Protein AF-A0A419JKF0-F1 (afdb_monomer)

Solvent-accessible surface area (backbone atoms only — not comparable to full-atom values): 10827 Å² total; per-residue (Å²): 118,70,55,78,46,100,68,82,36,44,40,43,56,44,72,52,82,94,57,93,83,58,75,47,74,49,72,50,61,90,63,57,68,96,66,90,78,84,84,83,80,86,80,86,70,81,92,65,94,74,83,91,53,92,92,61,83,76,79,70,79,74,74,52,64,62,62,52,48,49,58,64,72,70,50,70,62,86,81,29,67,52,88,93,36,73,45,28,54,50,50,50,51,50,11,58,76,71,61,14,54,50,80,33,65,70,38,62,50,99,83,71,46,81,45,32,30,33,42,39,28,18,82,43,61,66,45,53,71,6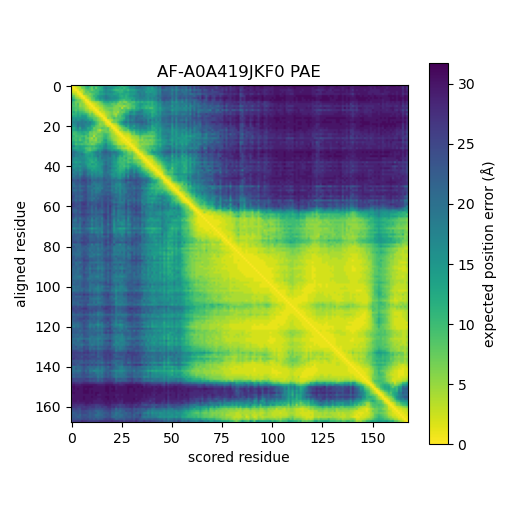9,51,54,84,76,62,78,89,62,61,61,76,44,42,34,42,38,32,57,55,64,92,76,63,94,64,89,85,62,87,80,53,65,43,74,46,72,65,132

Sequence (168 aa):
MDTAINGTGKVTLQKQGGETGFWGASVDTSALDEVEYVILFKVLVGYTTAITVDGLSIYSRIVDYGAIADAVWDEVLSGHSVVGTTGEAMMVIRGLVQQNFLLDSTAYNTKGLLVAGRIRIFGNKDDVLAATDGGVGEGEIATFNIQVANEASPDEDKVKMYKVTRES

Structure (mmCIF, N/CA/C/O backbone):
data_AF-A0A419JKF0-F1
#
_entry.id   AF-A0A419JKF0-F1
#
loop_
_atom_site.group_PDB
_atom_site.id
_atom_site.type_symbol
_atom_site.label_atom_id
_atom_site.label_alt_id
_atom_site.label_comp_id
_atom_site.label_asym_id
_atom_site.label_entity_id
_atom_site.label_seq_id
_atom_site.pdbx_PDB_ins_code
_atom_site.Cartn_x
_atom_site.Cartn_y
_atom_site.Cartn_z
_atom_site.occupancy
_atom_site.B_iso_or_equiv
_atom_site.auth_seq_id
_atom_site.auth_comp_id
_atom_site.auth_asym_id
_atom_site.auth_atom_id
_atom_site.pdbx_PDB_model_num
ATOM 1 N N . MET A 1 1 ? 34.689 23.073 -55.306 1.00 50.72 1 MET A N 1
ATOM 2 C CA . MET A 1 1 ? 35.791 24.012 -55.009 1.00 50.72 1 MET A CA 1
ATOM 3 C C . MET A 1 1 ? 36.448 23.446 -53.769 1.00 50.72 1 MET A C 1
ATOM 5 O O . MET A 1 1 ? 35.773 23.360 -52.753 1.00 50.72 1 MET A O 1
ATOM 9 N N . ASP A 1 2 ? 37.658 22.909 -53.896 1.00 48.31 2 ASP A N 1
ATOM 10 C CA . ASP A 1 2 ? 38.298 22.160 -52.809 1.00 48.31 2 ASP A CA 1
ATOM 11 C C . ASP A 1 2 ? 38.826 23.139 -51.757 1.00 48.31 2 ASP A C 1
ATOM 13 O O . ASP A 1 2 ? 39.461 24.138 -52.101 1.00 48.31 2 ASP A O 1
ATOM 17 N N . THR A 1 3 ? 38.542 22.883 -50.482 1.00 51.66 3 THR A N 1
ATOM 18 C CA . THR A 1 3 ? 39.075 23.673 -49.366 1.00 51.66 3 THR A CA 1
ATOM 19 C C . THR A 1 3 ?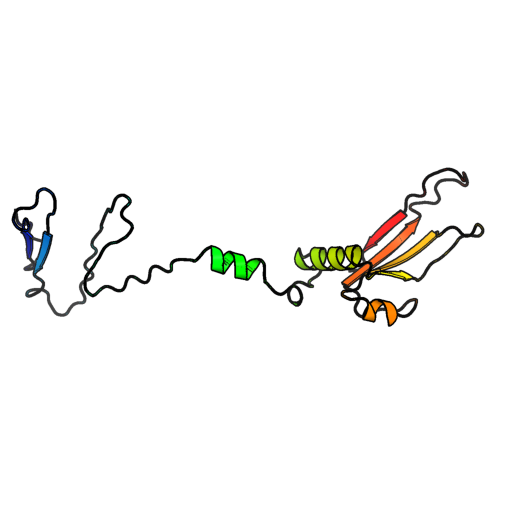 40.183 22.865 -48.706 1.00 51.66 3 THR A C 1
ATOM 21 O O . THR A 1 3 ? 39.951 21.749 -48.246 1.00 51.66 3 THR A O 1
ATOM 24 N N . ALA A 1 4 ? 41.399 23.411 -48.687 1.00 47.78 4 ALA A N 1
ATOM 25 C CA . ALA A 1 4 ? 42.509 22.810 -47.960 1.00 47.78 4 ALA A CA 1
ATOM 26 C C . ALA A 1 4 ? 42.243 22.906 -46.450 1.00 47.78 4 ALA A C 1
ATOM 28 O O . ALA A 1 4 ? 41.920 23.984 -45.946 1.00 47.78 4 ALA A O 1
ATOM 29 N N . ILE A 1 5 ? 42.380 21.793 -45.731 1.00 52.72 5 ILE A N 1
ATOM 30 C CA . ILE A 1 5 ? 42.522 21.819 -44.272 1.00 52.72 5 ILE A CA 1
ATOM 31 C C . ILE A 1 5 ? 44.008 22.077 -43.999 1.00 52.72 5 ILE A C 1
ATOM 33 O O . ILE A 1 5 ? 44.849 21.593 -44.745 1.00 52.72 5 ILE A O 1
ATOM 37 N N . ASN A 1 6 ? 44.351 22.867 -42.979 1.00 43.81 6 ASN A N 1
ATOM 38 C CA . ASN A 1 6 ? 45.750 23.118 -42.615 1.00 43.81 6 ASN A CA 1
ATOM 39 C C . ASN A 1 6 ? 46.517 21.787 -42.450 1.00 43.81 6 ASN A C 1
ATOM 41 O O . ASN A 1 6 ? 46.247 21.039 -41.514 1.00 43.81 6 ASN A O 1
ATOM 45 N N . GLY A 1 7 ? 47.446 21.506 -43.371 1.00 56.09 7 GLY A N 1
ATOM 46 C CA . GLY A 1 7 ? 48.145 20.222 -43.502 1.00 56.09 7 GLY A CA 1
ATOM 47 C C . GLY A 1 7 ? 48.028 19.623 -44.913 1.00 56.09 7 GLY A C 1
ATOM 48 O O . GLY A 1 7 ? 47.432 20.214 -45.808 1.00 56.09 7 GLY A O 1
ATOM 49 N N . THR A 1 8 ? 48.627 18.450 -45.133 1.00 54.72 8 THR A N 1
ATOM 50 C CA . THR A 1 8 ? 48.621 17.706 -46.414 1.00 54.72 8 THR A CA 1
ATOM 51 C C . THR A 1 8 ? 47.295 16.998 -46.727 1.00 54.72 8 THR A C 1
ATOM 53 O O . THR A 1 8 ? 47.137 16.471 -47.826 1.00 54.72 8 THR A O 1
ATOM 56 N N . GLY A 1 9 ? 46.335 16.985 -45.796 1.00 53.75 9 GLY A N 1
ATOM 57 C CA . GLY A 1 9 ? 45.011 16.388 -45.990 1.00 53.75 9 GLY A CA 1
ATOM 58 C C . GLY A 1 9 ? 44.101 17.248 -46.871 1.00 53.75 9 GLY A C 1
ATOM 59 O O . GLY A 1 9 ? 43.997 18.465 -46.693 1.00 53.75 9 GLY A O 1
ATOM 60 N N . LYS A 1 10 ? 43.403 16.615 -47.820 1.00 60.97 10 LYS A N 1
ATOM 61 C CA . LYS A 1 10 ? 42.521 17.302 -48.773 1.00 60.97 10 LYS A CA 1
ATOM 62 C C . LYS A 1 10 ? 41.066 16.875 -48.572 1.00 60.97 10 LYS A C 1
ATOM 64 O O . LYS A 1 10 ? 40.746 15.692 -48.650 1.00 60.97 10 LYS A O 1
ATOM 69 N N . VAL A 1 11 ? 40.164 17.841 -48.379 1.00 59.53 11 VAL A N 1
ATOM 70 C CA . VAL A 1 11 ? 38.716 17.600 -48.486 1.00 59.53 11 VAL A CA 1
ATOM 71 C C . VAL A 1 11 ? 38.285 17.923 -49.900 1.00 59.53 11 VAL A C 1
ATOM 73 O O . VAL A 1 11 ? 38.424 19.057 -50.367 1.00 59.53 11 VAL A O 1
ATOM 76 N N . THR A 1 12 ? 37.748 16.918 -50.576 1.00 60.97 12 THR A N 1
ATOM 77 C CA . THR A 1 12 ? 37.204 17.079 -51.919 1.00 60.97 12 THR A CA 1
ATOM 78 C C . THR A 1 12 ? 35.685 17.085 -51.818 1.00 60.97 12 THR A C 1
ATOM 80 O O . THR A 1 12 ? 35.076 16.146 -51.307 1.00 60.97 12 THR A O 1
ATOM 83 N N . LEU A 1 13 ? 35.069 18.166 -52.296 1.00 59.62 13 LEU A N 1
ATOM 84 C CA . LEU A 1 13 ? 33.617 18.271 -52.420 1.00 59.62 13 LEU A CA 1
ATOM 85 C C . LEU A 1 13 ? 33.256 17.949 -53.867 1.00 59.62 13 LEU A C 1
ATOM 87 O O . LEU A 1 13 ? 33.511 18.763 -54.761 1.00 59.62 13 LEU A O 1
ATOM 91 N N . GLN A 1 14 ? 32.680 16.773 -54.106 1.00 61.00 14 GLN A N 1
ATOM 92 C CA . GLN A 1 14 ? 32.236 16.375 -55.439 1.00 61.00 14 GLN A CA 1
ATOM 93 C C . GLN A 1 14 ? 30.716 16.255 -55.469 1.00 61.00 14 GLN A C 1
ATOM 95 O O . GLN A 1 14 ? 30.085 15.637 -54.613 1.00 61.00 14 GLN A O 1
ATOM 100 N N . LYS A 1 15 ? 30.115 16.861 -56.493 1.00 54.78 15 LYS A N 1
ATOM 101 C CA . LYS A 1 15 ? 28.711 16.633 -56.811 1.00 54.78 15 LYS A CA 1
ATOM 102 C C . LYS A 1 15 ? 28.598 15.210 -57.353 1.00 54.78 15 LYS A C 1
ATOM 104 O O . LYS A 1 15 ? 29.160 14.920 -58.409 1.00 54.78 15 LYS A O 1
ATOM 109 N N . GLN A 1 16 ? 27.903 14.334 -56.636 1.00 54.53 16 GLN A N 1
ATOM 110 C CA . GLN A 1 16 ? 27.629 12.994 -57.142 1.00 54.53 16 GLN A CA 1
ATOM 111 C C . GLN A 1 16 ? 26.689 13.139 -58.351 1.00 54.53 16 GLN A C 1
ATOM 113 O O . GLN A 1 16 ? 25.770 13.959 -58.341 1.00 54.53 16 GLN A O 1
ATOM 118 N N . GLY A 1 17 ? 27.028 12.476 -59.457 1.00 47.78 17 GLY A N 1
ATOM 119 C CA . GLY A 1 17 ? 26.519 12.803 -60.791 1.00 47.78 17 GLY A CA 1
ATOM 120 C C . GLY A 1 17 ? 24.992 12.922 -60.894 1.00 47.78 17 GLY A C 1
ATOM 121 O O . GLY A 1 17 ? 24.254 12.122 -60.340 1.00 47.78 17 GLY A O 1
ATOM 122 N N . GLY A 1 18 ? 24.525 13.917 -61.657 1.00 55.97 18 GLY A N 1
ATOM 123 C CA . GLY A 1 18 ? 23.127 14.053 -62.094 1.00 55.97 18 GLY A CA 1
ATOM 124 C C . GLY A 1 18 ? 22.125 14.595 -61.069 1.00 55.97 18 GLY A C 1
ATOM 125 O O . GLY A 1 18 ? 21.115 15.164 -61.477 1.00 55.97 18 GLY A O 1
ATOM 126 N N . GLU A 1 19 ? 22.399 14.510 -59.769 1.00 52.72 19 GLU A N 1
ATOM 127 C CA . GLU A 1 19 ? 21.407 14.857 -58.746 1.00 52.72 19 GLU A CA 1
ATOM 128 C C . GLU A 1 19 ? 21.429 16.352 -58.380 1.00 52.72 19 GLU A C 1
ATOM 130 O O . GLU A 1 19 ? 22.472 16.972 -58.140 1.00 52.72 19 GLU A O 1
ATOM 135 N N . THR A 1 20 ? 20.257 16.986 -58.354 1.00 51.94 20 THR A N 1
ATOM 136 C CA . THR A 1 20 ? 20.091 18.343 -57.825 1.00 51.94 20 THR A CA 1
ATOM 137 C C . THR A 1 20 ? 19.952 18.271 -56.307 1.00 51.94 20 THR A C 1
ATOM 139 O O . THR A 1 20 ? 18.869 17.991 -55.809 1.00 51.94 20 THR A O 1
ATOM 142 N N . GLY A 1 21 ? 21.032 18.546 -55.570 1.00 54.69 21 GLY A N 1
ATOM 143 C CA . GLY A 1 21 ? 20.943 18.886 -54.143 1.00 54.69 21 GLY A CA 1
ATOM 144 C C . GLY A 1 21 ? 21.804 18.071 -53.181 1.00 54.69 21 GLY A C 1
ATOM 145 O O . GLY A 1 21 ? 21.915 18.476 -52.028 1.00 54.69 21 GLY A O 1
ATOM 146 N N . PHE A 1 22 ? 22.455 16.993 -53.625 1.00 53.25 22 PHE A N 1
ATOM 147 C CA . PHE A 1 22 ? 23.334 16.202 -52.762 1.00 53.25 22 PHE A CA 1
ATOM 148 C C . PHE A 1 22 ? 24.814 16.481 -53.066 1.00 53.25 22 PHE A C 1
ATOM 150 O O . PHE A 1 22 ? 25.299 16.255 -54.177 1.00 53.25 22 PHE A O 1
ATOM 157 N N . TRP A 1 23 ? 25.532 17.023 -52.080 1.00 60.44 23 TRP A N 1
ATOM 158 C CA . TRP A 1 23 ? 26.979 17.232 -52.141 1.00 60.44 23 TRP A CA 1
ATOM 159 C C . TRP A 1 23 ? 27.656 16.163 -51.291 1.00 60.44 23 TRP A C 1
ATOM 161 O O . TRP A 1 23 ? 27.537 16.180 -50.067 1.00 60.44 23 TRP A O 1
ATOM 171 N N . GLY A 1 24 ? 28.369 15.245 -51.940 1.00 57.41 24 GLY A N 1
ATOM 172 C CA . GLY A 1 24 ? 29.255 14.320 -51.248 1.00 57.41 24 GLY A CA 1
ATOM 173 C C . GLY A 1 24 ? 30.550 15.037 -50.868 1.00 57.41 24 GLY A C 1
ATOM 174 O O . GLY A 1 24 ? 31.149 15.736 -51.690 1.00 57.41 24 GLY A O 1
ATOM 175 N N . ALA A 1 25 ? 30.988 14.870 -49.624 1.00 62.28 25 ALA A N 1
ATOM 176 C CA . ALA A 1 25 ? 32.322 15.260 -49.189 1.00 62.28 25 ALA A CA 1
ATOM 177 C C . ALA A 1 25 ? 33.142 13.990 -48.958 1.00 62.28 25 ALA A C 1
ATOM 179 O O . ALA A 1 25 ? 32.735 13.132 -48.178 1.00 62.28 25 ALA A O 1
ATOM 180 N N . SER A 1 26 ? 34.290 13.872 -49.620 1.00 60.72 26 SER A N 1
ATOM 181 C CA . SER A 1 26 ? 35.278 12.826 -49.347 1.00 60.72 26 SER A CA 1
ATOM 182 C C . SER A 1 26 ? 36.521 13.465 -48.740 1.00 60.72 26 SER A C 1
ATOM 184 O O . SER A 1 26 ? 37.033 14.454 -49.275 1.00 60.72 26 SER A O 1
ATOM 186 N N . VAL A 1 27 ? 37.015 12.905 -47.640 1.00 67.00 27 VAL A N 1
ATOM 187 C CA . VAL A 1 27 ? 38.258 13.343 -46.996 1.00 67.00 27 VAL A CA 1
ATOM 188 C C . VAL A 1 27 ? 39.343 12.337 -47.345 1.00 67.00 27 VAL A C 1
ATOM 190 O O . VAL A 1 27 ? 39.186 11.154 -47.054 1.00 67.00 27 VAL A O 1
ATOM 193 N N . ASP A 1 28 ? 40.417 12.797 -47.983 1.00 66.31 28 ASP A N 1
ATOM 194 C CA . ASP A 1 28 ? 41.598 11.969 -48.204 1.00 66.31 28 ASP A CA 1
ATOM 195 C C . ASP A 1 28 ? 42.487 12.013 -46.958 1.00 66.31 28 ASP A C 1
ATOM 197 O O . ASP A 1 28 ? 43.035 13.062 -46.600 1.00 66.31 28 ASP A O 1
ATOM 201 N N . THR A 1 29 ? 42.583 10.873 -46.278 1.00 61.75 29 THR A N 1
ATOM 202 C CA . THR A 1 29 ? 43.366 10.700 -45.053 1.00 61.75 29 THR A CA 1
ATOM 203 C C . THR A 1 29 ? 44.720 10.042 -45.309 1.00 61.75 29 THR A C 1
ATOM 205 O O . THR A 1 29 ? 45.439 9.774 -44.352 1.00 61.75 29 THR A O 1
ATOM 208 N N . SER A 1 30 ? 45.109 9.785 -46.566 1.00 64.25 30 SER A N 1
ATOM 209 C CA . SER A 1 30 ? 46.336 9.035 -46.885 1.00 64.25 30 SER A CA 1
ATOM 210 C C . SER A 1 30 ? 47.633 9.749 -46.483 1.00 64.25 30 SER A C 1
ATOM 212 O O . SER A 1 30 ? 48.699 9.141 -46.500 1.00 64.25 30 SER A O 1
ATOM 214 N N . ALA A 1 31 ? 47.552 11.047 -46.182 1.00 60.12 31 ALA A N 1
ATOM 215 C CA . ALA A 1 31 ? 48.672 11.888 -45.766 1.00 60.12 31 ALA A CA 1
ATOM 216 C C . ALA A 1 31 ? 48.617 12.291 -44.281 1.00 60.12 31 ALA A C 1
ATOM 218 O O . ALA A 1 31 ? 49.398 13.151 -43.869 1.00 60.12 31 ALA A O 1
ATOM 219 N N . LEU A 1 32 ? 47.677 11.731 -43.512 1.00 60.50 32 LEU A N 1
ATOM 220 C CA . LEU A 1 32 ? 47.624 11.874 -42.059 1.00 60.50 32 LEU A CA 1
ATOM 221 C C . LEU A 1 32 ? 48.601 10.867 -41.432 1.00 60.50 32 LEU A C 1
ATOM 223 O O . LEU A 1 32 ? 48.709 9.737 -41.909 1.00 60.50 32 LEU A O 1
ATOM 227 N N . ASP A 1 33 ? 49.356 11.293 -40.419 1.00 65.88 33 ASP A N 1
ATOM 228 C CA . ASP A 1 33 ? 50.230 10.394 -39.660 1.00 65.88 33 ASP A CA 1
ATOM 229 C C . ASP A 1 33 ? 49.397 9.465 -38.752 1.00 65.88 33 ASP A C 1
ATOM 231 O O . ASP A 1 33 ? 48.178 9.590 -38.665 1.00 65.88 33 ASP A O 1
ATOM 235 N N . GLU A 1 34 ? 50.034 8.490 -38.096 1.00 55.94 34 GLU A N 1
ATOM 236 C CA . GLU A 1 34 ? 49.365 7.472 -37.258 1.00 55.94 34 GLU A CA 1
ATOM 237 C C . GLU A 1 34 ? 48.669 8.038 -35.999 1.00 55.94 34 GLU A C 1
ATOM 239 O O . GLU A 1 34 ? 48.242 7.281 -35.125 1.00 55.94 34 GLU A O 1
ATOM 244 N N . VAL A 1 35 ? 48.553 9.361 -35.869 1.00 54.53 35 VAL A N 1
ATOM 245 C CA . VAL A 1 35 ? 47.824 9.992 -34.774 1.00 54.53 35 VAL A CA 1
ATOM 246 C C . VAL A 1 35 ? 46.325 9.804 -35.003 1.00 54.53 35 VAL A C 1
ATOM 248 O O . VAL A 1 35 ? 45.799 9.978 -36.096 1.00 54.53 35 VAL A O 1
ATOM 251 N N . GLU A 1 36 ? 45.612 9.417 -33.954 1.00 53.66 36 GLU A N 1
ATOM 252 C CA . GLU A 1 36 ? 44.173 9.188 -33.995 1.00 53.66 36 GLU A CA 1
ATOM 253 C C . GLU A 1 36 ? 43.425 10.502 -34.295 1.00 53.66 36 GLU A C 1
ATOM 255 O O . GLU A 1 36 ? 43.310 11.391 -33.449 1.00 53.66 36 GLU A O 1
ATOM 260 N N . TYR A 1 37 ? 42.924 10.650 -35.523 1.00 54.09 37 TYR A N 1
ATOM 261 C CA . TYR A 1 37 ? 42.133 11.811 -35.923 1.00 54.09 37 TYR A CA 1
ATOM 262 C C . TYR A 1 37 ? 40.643 11.567 -35.672 1.00 54.09 37 TYR A C 1
ATOM 264 O O . TYR A 1 37 ? 40.031 10.669 -36.248 1.00 54.09 37 TYR A O 1
ATOM 272 N N . VAL A 1 38 ? 40.024 12.433 -34.868 1.00 51.72 38 VAL A N 1
ATOM 273 C CA . VAL A 1 38 ? 38.567 12.465 -34.685 1.00 51.72 38 VAL A CA 1
ATOM 274 C C . VAL A 1 38 ? 37.961 13.419 -35.713 1.00 51.72 38 VAL A C 1
ATOM 276 O O . VAL A 1 38 ? 38.041 14.640 -35.574 1.00 51.72 38 VAL A O 1
ATOM 279 N N . ILE A 1 39 ? 37.336 12.874 -36.757 1.00 59.72 39 ILE A N 1
ATOM 280 C CA . ILE A 1 39 ? 36.619 13.675 -37.756 1.00 59.72 39 ILE A CA 1
ATOM 281 C C . ILE A 1 39 ? 35.181 13.903 -37.269 1.00 59.72 39 ILE A C 1
ATOM 283 O O . ILE A 1 39 ? 34.348 12.998 -37.285 1.00 59.72 39 ILE A O 1
ATOM 287 N N . LEU A 1 40 ? 34.877 15.128 -36.832 1.00 55.12 40 LEU A N 1
ATOM 288 C CA . LEU A 1 40 ? 33.536 15.521 -36.389 1.00 55.12 40 LEU A CA 1
ATOM 289 C C . LEU A 1 40 ? 32.701 16.027 -37.574 1.00 55.12 40 LEU A C 1
ATOM 291 O O . LEU A 1 40 ? 32.843 17.173 -38.003 1.00 55.12 40 LEU A O 1
ATOM 295 N N . PHE A 1 41 ? 31.780 15.204 -38.077 1.00 54.91 41 PHE A N 1
ATOM 296 C CA . PHE A 1 41 ? 30.761 15.655 -39.029 1.00 54.91 41 PHE A CA 1
ATOM 297 C C . PHE A 1 41 ? 29.544 16.205 -38.278 1.00 54.91 41 PHE A C 1
ATOM 299 O O . PHE A 1 41 ? 28.807 15.462 -37.631 1.00 54.91 41 PHE A O 1
ATOM 306 N N . LYS A 1 42 ? 29.286 17.515 -38.381 1.00 52.47 42 LYS A N 1
ATOM 307 C CA . LYS A 1 42 ? 28.019 18.100 -37.918 1.00 52.47 42 LYS A CA 1
ATOM 308 C C . LYS A 1 42 ? 26.968 17.931 -39.010 1.00 52.47 42 LYS A C 1
ATOM 310 O O . LYS A 1 42 ? 26.844 18.777 -39.893 1.00 52.47 42 LYS A O 1
ATOM 315 N N . VAL A 1 43 ? 26.205 16.845 -38.947 1.00 57.88 43 VAL A N 1
ATOM 316 C CA . VAL A 1 43 ? 25.062 16.652 -39.842 1.00 57.88 43 VAL A CA 1
ATOM 317 C C . VAL A 1 43 ? 23.859 17.404 -39.266 1.00 57.88 43 VAL A C 1
ATOM 319 O O . VAL A 1 43 ? 23.289 17.000 -38.256 1.00 57.88 43 VAL A O 1
ATOM 322 N N . LEU A 1 44 ? 23.477 18.528 -39.880 1.00 54.66 44 LEU A N 1
ATOM 323 C CA . LEU A 1 44 ? 22.208 19.191 -39.574 1.00 54.66 44 LEU A CA 1
ATOM 324 C C . LEU A 1 44 ? 21.120 18.555 -40.441 1.00 54.66 44 LEU A C 1
ATOM 326 O O . LEU A 1 44 ? 20.894 18.976 -41.573 1.00 54.66 44 LEU A O 1
ATOM 330 N N . VAL A 1 45 ? 20.477 17.511 -39.926 1.00 56.41 45 VAL A N 1
ATOM 331 C CA . VAL A 1 45 ? 19.359 16.865 -40.618 1.00 56.41 45 VAL A CA 1
ATOM 332 C C . VAL A 1 45 ? 18.054 17.458 -40.104 1.00 56.41 45 VAL A C 1
ATOM 334 O O . VAL A 1 45 ? 17.687 17.259 -38.950 1.00 56.41 45 VAL A O 1
ATOM 337 N N . GLY A 1 46 ? 17.343 18.207 -40.946 1.00 45.62 46 GLY A N 1
ATOM 338 C CA . GLY A 1 46 ? 15.966 18.597 -40.647 1.00 45.62 46 GLY A CA 1
ATOM 339 C C . GLY A 1 46 ? 15.047 17.378 -40.745 1.00 45.62 46 GLY A C 1
ATOM 340 O O . GLY A 1 46 ? 14.990 16.765 -41.804 1.00 45.62 46 GLY A O 1
ATOM 341 N N . TYR A 1 47 ? 14.366 17.030 -39.648 1.00 52.84 47 TYR A N 1
ATOM 342 C CA . TYR A 1 47 ? 13.242 16.076 -39.519 1.00 52.84 47 TYR A CA 1
ATOM 343 C C . TYR A 1 47 ? 13.344 14.683 -40.184 1.00 52.84 47 TYR A C 1
ATOM 345 O O . TYR A 1 47 ? 12.358 13.951 -40.185 1.00 52.84 47 TYR A O 1
ATOM 353 N N . THR A 1 48 ? 14.494 14.272 -40.716 1.00 45.94 48 THR A N 1
ATOM 354 C CA . THR A 1 48 ? 14.680 12.917 -41.256 1.00 45.94 48 THR A CA 1
ATOM 355 C C . THR A 1 48 ? 15.035 11.951 -40.129 1.00 45.94 48 THR A C 1
ATOM 357 O O . THR A 1 48 ? 15.910 12.225 -39.310 1.00 45.94 48 THR A O 1
ATOM 360 N N . THR A 1 49 ? 14.360 10.806 -40.095 1.00 49.78 49 THR A N 1
ATOM 361 C CA . THR A 1 49 ? 14.484 9.788 -39.040 1.00 49.78 49 THR A CA 1
ATOM 362 C C . THR A 1 49 ? 15.561 8.732 -39.310 1.00 49.78 49 THR A C 1
ATOM 364 O O . THR A 1 49 ? 15.725 7.825 -38.501 1.00 49.78 49 THR A O 1
ATOM 367 N N . ALA A 1 50 ? 16.321 8.833 -40.407 1.00 50.22 50 ALA A N 1
ATOM 368 C CA . ALA A 1 50 ? 17.399 7.894 -40.716 1.00 50.22 50 ALA A CA 1
ATOM 369 C C . ALA A 1 50 ? 18.565 8.564 -41.458 1.00 50.22 50 ALA A C 1
ATOM 371 O O . ALA A 1 50 ? 18.388 9.154 -42.522 1.00 50.22 50 ALA A O 1
ATOM 372 N N . ILE A 1 51 ? 19.773 8.423 -40.910 1.00 58.84 51 ILE A N 1
ATOM 373 C CA . ILE A 1 51 ? 21.035 8.659 -41.616 1.00 58.84 51 ILE A CA 1
ATOM 374 C C . ILE A 1 51 ? 21.649 7.279 -41.826 1.00 58.84 51 ILE A C 1
ATOM 376 O O . ILE A 1 51 ? 21.937 6.585 -40.855 1.00 58.84 51 ILE A O 1
ATOM 380 N N . THR A 1 52 ? 21.841 6.876 -43.079 1.00 52.12 52 THR A N 1
ATOM 381 C CA . THR A 1 52 ? 22.576 5.643 -43.380 1.00 52.12 52 THR A CA 1
ATOM 382 C C . THR A 1 52 ? 24.043 6.018 -43.536 1.00 52.12 52 THR A C 1
ATOM 384 O O . THR A 1 52 ? 24.419 6.627 -44.534 1.00 52.12 52 THR A O 1
ATOM 387 N N . VAL A 1 53 ? 24.857 5.725 -42.523 1.00 59.97 53 VAL A N 1
ATOM 388 C CA . VAL A 1 53 ? 26.319 5.819 -42.604 1.00 59.97 53 VAL A CA 1
ATOM 389 C C . VAL A 1 53 ? 26.834 4.389 -42.648 1.00 59.97 53 VAL A C 1
ATOM 391 O O . VAL A 1 53 ? 26.661 3.644 -41.685 1.00 59.97 53 VAL A O 1
ATOM 394 N N . ASP A 1 54 ? 27.402 3.985 -43.781 1.00 66.62 54 ASP A N 1
ATOM 395 C CA . ASP A 1 54 ? 27.904 2.625 -43.955 1.00 66.62 54 ASP A CA 1
ATOM 396 C C . ASP A 1 54 ? 29.037 2.363 -42.943 1.00 66.62 54 ASP A C 1
ATOM 398 O O . ASP A 1 54 ? 29.989 3.138 -42.848 1.00 66.62 54 ASP A O 1
ATOM 402 N N . GLY A 1 55 ? 28.888 1.326 -42.116 1.00 59.50 55 GLY A N 1
ATOM 403 C CA . GLY A 1 55 ? 29.858 0.955 -41.077 1.00 59.50 55 GLY A CA 1
ATOM 404 C C . GLY A 1 55 ? 29.775 1.686 -39.724 1.00 59.50 55 GLY A C 1
ATOM 405 O O . GLY A 1 55 ? 30.527 1.320 -38.820 1.00 59.50 55 GLY A O 1
ATOM 406 N N . LEU A 1 56 ? 28.870 2.654 -39.515 1.00 58.09 56 LEU A N 1
ATOM 407 C CA . LEU A 1 56 ? 28.665 3.278 -38.196 1.00 58.09 56 LEU A CA 1
ATOM 408 C C . LEU A 1 56 ? 27.376 2.762 -37.546 1.00 58.09 56 LEU A C 1
ATOM 410 O O . LEU A 1 56 ? 26.276 3.228 -37.841 1.00 58.09 56 LEU A O 1
ATOM 414 N N . SER A 1 57 ? 27.512 1.834 -36.599 1.00 59.72 57 SER A N 1
ATOM 415 C CA . SER A 1 57 ? 26.400 1.449 -35.726 1.00 59.72 57 SER A CA 1
ATOM 416 C C . SER A 1 57 ? 26.162 2.548 -34.688 1.00 59.72 57 SER A C 1
ATOM 418 O O . SER A 1 57 ? 26.700 2.503 -33.581 1.00 59.72 57 SER A O 1
ATOM 420 N N . ILE A 1 58 ? 25.350 3.551 -35.028 1.00 60.66 58 ILE A N 1
ATOM 421 C CA . ILE A 1 58 ? 24.797 4.467 -34.028 1.00 60.66 58 ILE A CA 1
ATOM 422 C C . ILE A 1 58 ? 23.824 3.645 -33.180 1.00 60.66 58 ILE A C 1
ATOM 424 O O . ILE A 1 58 ? 22.695 3.386 -33.594 1.00 60.66 58 ILE A O 1
ATOM 428 N N . TYR A 1 59 ? 24.246 3.238 -31.981 1.00 54.41 59 TYR A N 1
ATOM 429 C CA . TYR A 1 59 ? 23.313 2.794 -30.948 1.00 54.41 59 TYR A CA 1
ATOM 430 C C . TYR A 1 59 ? 22.515 4.018 -30.501 1.00 54.41 59 TYR A C 1
ATOM 432 O O . TYR A 1 59 ? 22.797 4.635 -29.474 1.00 54.41 59 TYR A O 1
ATOM 440 N N . SER A 1 60 ? 21.503 4.401 -31.281 1.00 58.03 60 SER A N 1
ATOM 441 C CA . SER A 1 60 ? 20.422 5.179 -30.705 1.00 58.03 60 SER A CA 1
ATOM 442 C C . SER A 1 60 ? 19.797 4.245 -29.680 1.00 58.03 60 SER A C 1
ATOM 444 O O . SER A 1 60 ? 19.201 3.228 -30.045 1.00 58.03 60 SER A O 1
ATOM 446 N N . ARG A 1 61 ? 19.989 4.524 -28.391 1.00 64.00 61 ARG A N 1
ATOM 447 C CA . ARG A 1 61 ? 19.134 3.928 -27.374 1.00 64.00 61 ARG A CA 1
ATOM 448 C C . ARG A 1 61 ? 17.767 4.543 -27.615 1.00 64.00 61 ARG A C 1
ATOM 450 O O . ARG A 1 61 ? 17.457 5.593 -27.064 1.00 64.00 61 ARG A O 1
ATOM 457 N N . ILE A 1 62 ? 17.005 3.933 -28.523 1.00 64.62 62 ILE A N 1
ATOM 458 C CA . ILE A 1 62 ? 15.575 4.167 -28.623 1.00 64.62 62 ILE A CA 1
ATOM 459 C C . ILE A 1 62 ? 15.071 3.744 -27.257 1.00 64.62 62 ILE A C 1
ATOM 461 O O . ILE A 1 62 ? 15.050 2.564 -26.915 1.00 64.62 62 ILE A O 1
ATOM 465 N N . VAL A 1 63 ? 14.823 4.738 -26.418 1.00 74.88 63 VAL A N 1
ATOM 466 C CA . VAL A 1 63 ? 14.110 4.516 -25.183 1.00 74.88 63 VAL A CA 1
ATOM 467 C C . VAL A 1 63 ? 12.699 4.194 -25.627 1.00 74.88 63 VAL A C 1
ATOM 469 O O . VAL A 1 63 ? 11.973 5.077 -26.078 1.00 74.88 63 VAL A O 1
ATOM 472 N N . ASP A 1 64 ? 12.352 2.915 -25.590 1.00 83.19 64 ASP A N 1
ATOM 473 C CA . ASP A 1 64 ? 10.974 2.513 -25.769 1.00 83.19 64 ASP A CA 1
ATOM 474 C C . ASP A 1 64 ? 10.195 3.017 -24.552 1.00 83.19 64 ASP A C 1
ATOM 476 O O . ASP A 1 64 ? 10.316 2.498 -23.441 1.00 83.19 64 ASP A O 1
ATOM 480 N N . TYR A 1 65 ? 9.451 4.104 -24.754 1.00 86.81 65 TYR A N 1
ATOM 481 C CA . TYR A 1 65 ? 8.609 4.685 -23.716 1.00 86.81 65 TYR A CA 1
ATOM 482 C C . TYR A 1 65 ? 7.560 3.686 -23.219 1.00 86.81 65 TYR A C 1
ATOM 484 O O . TYR A 1 65 ? 7.187 3.764 -22.051 1.00 86.81 65 TYR A O 1
ATOM 492 N N . GLY A 1 66 ? 7.128 2.746 -24.070 1.00 90.69 66 GLY A N 1
ATOM 493 C CA . GLY A 1 66 ? 6.263 1.634 -23.684 1.00 90.69 66 GLY A CA 1
ATOM 494 C C . GLY A 1 66 ? 6.968 0.719 -22.693 1.00 90.69 66 GLY A C 1
ATOM 495 O O . GLY A 1 66 ? 6.475 0.542 -21.590 1.00 90.69 66 GLY A O 1
ATOM 496 N N . ALA A 1 67 ? 8.184 0.267 -23.010 1.00 88.06 67 ALA A N 1
ATOM 497 C CA . ALA A 1 67 ? 8.965 -0.575 -22.100 1.00 88.06 67 ALA A CA 1
ATOM 498 C C . ALA A 1 67 ? 9.257 0.098 -20.745 1.00 88.06 67 ALA A C 1
ATOM 500 O O . ALA A 1 67 ? 9.280 -0.575 -19.717 1.00 88.06 67 ALA A O 1
ATOM 501 N N . ILE A 1 68 ? 9.473 1.422 -20.718 1.00 89.19 68 ILE A N 1
ATOM 502 C CA . ILE A 1 68 ? 9.580 2.160 -19.448 1.00 89.19 68 ILE A CA 1
ATOM 503 C C . ILE A 1 68 ? 8.240 2.191 -18.716 1.00 89.19 68 ILE A C 1
ATOM 505 O O . ILE A 1 68 ? 8.218 1.994 -17.505 1.00 89.19 68 ILE A O 1
ATOM 509 N N . ALA A 1 69 ? 7.142 2.477 -19.415 1.00 93.06 69 ALA A N 1
ATOM 510 C CA . ALA A 1 69 ? 5.824 2.529 -18.800 1.00 93.06 69 ALA A CA 1
ATOM 511 C C . ALA A 1 69 ? 5.442 1.167 -18.208 1.00 93.06 69 ALA A C 1
ATOM 513 O O . ALA A 1 69 ? 5.063 1.124 -17.043 1.00 93.06 69 ALA A O 1
ATOM 514 N N . ASP A 1 70 ? 5.623 0.080 -18.955 1.00 92.38 70 ASP A N 1
ATOM 515 C CA . ASP A 1 70 ? 5.383 -1.288 -18.490 1.00 92.38 70 ASP A CA 1
ATOM 516 C C . ASP A 1 70 ? 6.233 -1.584 -17.249 1.00 92.38 70 ASP A C 1
ATOM 518 O O . ASP A 1 70 ? 5.708 -2.003 -16.223 1.00 92.38 70 ASP A O 1
ATOM 522 N N . ALA A 1 71 ? 7.529 -1.250 -17.282 1.00 89.88 71 ALA A N 1
ATOM 523 C CA . ALA A 1 71 ? 8.410 -1.437 -16.130 1.00 89.88 71 ALA A CA 1
ATOM 524 C C . ALA A 1 71 ? 7.988 -0.627 -14.890 1.00 89.88 71 ALA A C 1
ATOM 526 O O . ALA A 1 71 ? 8.264 -1.049 -13.777 1.00 89.88 71 ALA A O 1
ATOM 527 N N . VAL A 1 72 ? 7.351 0.537 -15.054 1.00 89.25 72 VAL A N 1
ATOM 528 C CA . VAL A 1 72 ? 6.886 1.369 -13.930 1.00 89.25 72 VAL A CA 1
ATOM 529 C C . VAL A 1 72 ? 5.524 0.909 -13.408 1.00 89.25 72 VAL A C 1
ATOM 531 O O . VAL A 1 72 ? 5.301 0.924 -12.199 1.00 89.25 72 VAL A O 1
ATOM 534 N N . TRP A 1 73 ? 4.601 0.541 -14.298 1.00 87.25 73 TRP A N 1
ATOM 535 C CA . TRP A 1 73 ? 3.230 0.171 -13.933 1.00 87.25 73 TRP A CA 1
ATOM 536 C C . TRP A 1 73 ? 3.108 -1.270 -13.439 1.00 87.25 73 TRP A C 1
ATOM 538 O O . TRP A 1 73 ? 2.290 -1.520 -12.553 1.00 87.25 73 TRP A O 1
ATOM 548 N N . ASP A 1 74 ? 3.946 -2.175 -13.945 1.00 88.62 74 ASP A N 1
ATOM 549 C CA . ASP A 1 74 ? 3.993 -3.578 -13.521 1.00 88.62 74 ASP A CA 1
ATOM 550 C C . ASP A 1 74 ? 5.039 -3.824 -12.418 1.00 88.62 74 ASP A C 1
ATOM 552 O O . ASP A 1 74 ? 5.316 -4.971 -12.055 1.00 88.62 74 ASP A O 1
ATOM 556 N N . GLU A 1 75 ? 5.618 -2.753 -11.862 1.00 88.12 75 GLU A N 1
ATOM 557 C CA . GLU A 1 75 ? 6.594 -2.861 -10.783 1.00 88.12 75 GLU A CA 1
ATOM 558 C C . GLU A 1 75 ? 5.972 -3.512 -9.543 1.00 88.12 75 GLU A C 1
ATOM 560 O O . GLU A 1 75 ? 4.855 -3.208 -9.103 1.00 88.12 75 GLU A O 1
ATOM 565 N N . VAL A 1 76 ? 6.728 -4.428 -8.942 1.00 87.81 76 VAL A N 1
ATOM 566 C CA . VAL A 1 76 ? 6.255 -5.210 -7.806 1.00 87.81 76 VAL A CA 1
ATOM 567 C C . VAL A 1 76 ? 6.124 -4.327 -6.560 1.00 87.81 76 VAL A C 1
ATOM 569 O O . VAL A 1 76 ? 7.101 -3.837 -5.997 1.00 87.81 76 VAL A O 1
ATOM 572 N N . LEU A 1 77 ? 4.901 -4.221 -6.032 1.00 83.19 77 LEU A N 1
ATOM 573 C CA . LEU A 1 77 ? 4.603 -3.408 -4.845 1.00 83.19 77 LEU A CA 1
ATOM 574 C C . LEU A 1 77 ? 5.336 -3.842 -3.563 1.00 83.19 77 LEU A C 1
ATOM 576 O O . LEU A 1 77 ? 5.498 -3.023 -2.662 1.00 83.19 77 LEU A O 1
ATOM 580 N N . SER A 1 78 ? 5.778 -5.101 -3.447 1.00 80.44 78 SER A N 1
ATOM 581 C CA . SER A 1 78 ? 6.407 -5.616 -2.219 1.00 80.44 78 SER A CA 1
ATOM 582 C C . SER A 1 78 ? 7.719 -4.912 -1.856 1.00 80.44 78 SER A C 1
ATOM 584 O O . SER A 1 78 ? 8.136 -4.985 -0.705 1.00 80.44 78 SER A O 1
ATOM 586 N N . GLY A 1 79 ? 8.366 -4.230 -2.810 1.00 83.00 79 GLY A N 1
ATOM 587 C CA . GLY A 1 79 ? 9.554 -3.403 -2.565 1.00 83.00 79 GLY A CA 1
ATOM 588 C C . GLY A 1 79 ? 9.247 -1.997 -2.036 1.00 83.00 79 GLY A C 1
ATOM 589 O O . GLY A 1 79 ? 10.159 -1.282 -1.624 1.00 83.00 79 GLY A O 1
ATOM 590 N N . HIS A 1 80 ? 7.974 -1.594 -2.017 1.00 87.00 80 HIS A N 1
ATOM 591 C CA . HIS A 1 80 ? 7.546 -0.242 -1.665 1.00 87.00 80 HIS A CA 1
ATOM 592 C C . HIS A 1 80 ? 6.740 -0.187 -0.361 1.00 87.00 80 HIS A C 1
ATOM 594 O O . HIS A 1 80 ? 5.818 0.611 -0.228 1.00 87.00 80 HIS A O 1
ATOM 600 N N . SER A 1 81 ? 7.095 -1.013 0.622 1.00 88.38 81 SER A N 1
ATOM 601 C CA . SER A 1 81 ? 6.426 -1.075 1.928 1.00 88.38 81 SER A CA 1
ATOM 602 C C . SER A 1 81 ? 6.970 -0.078 2.962 1.00 88.38 81 SER A C 1
ATOM 604 O O . SER A 1 81 ? 6.630 -0.162 4.138 1.00 88.38 81 SER A O 1
ATOM 606 N N . VAL A 1 82 ? 7.863 0.834 2.563 1.00 90.38 82 VAL A N 1
ATOM 607 C CA . VAL A 1 82 ? 8.510 1.777 3.488 1.00 90.38 82 VAL A CA 1
ATOM 608 C C . VAL A 1 82 ? 7.512 2.833 3.959 1.00 90.38 82 VAL A C 1
ATOM 610 O O . VAL A 1 82 ? 6.796 3.426 3.145 1.00 90.38 82 VAL A O 1
ATOM 613 N N . VAL A 1 83 ? 7.519 3.112 5.266 1.00 89.06 83 VAL A N 1
ATOM 614 C CA . VAL A 1 83 ? 6.583 4.052 5.885 1.00 89.06 83 VAL A CA 1
ATOM 615 C C . VAL A 1 83 ? 6.695 5.459 5.307 1.00 89.06 83 VAL A C 1
ATOM 617 O O . VAL A 1 83 ? 7.787 6.012 5.184 1.00 89.06 83 VAL A O 1
ATOM 620 N N . GLY A 1 84 ? 5.553 6.045 4.941 1.00 88.50 84 GLY A N 1
ATOM 621 C CA . GLY A 1 84 ? 5.453 7.382 4.355 1.00 88.50 84 GLY A CA 1
ATOM 622 C C . GLY A 1 84 ? 5.699 7.440 2.845 1.00 88.50 84 GLY A C 1
ATOM 623 O O . GLY A 1 84 ? 5.710 8.534 2.279 1.00 88.50 84 GLY A O 1
ATOM 624 N N . THR A 1 85 ? 5.889 6.299 2.177 1.00 92.12 85 THR A N 1
ATOM 625 C CA . THR A 1 85 ? 6.050 6.248 0.717 1.00 92.12 85 THR A CA 1
ATOM 626 C C . THR A 1 85 ? 4.718 6.103 -0.020 1.00 92.12 85 THR A C 1
ATOM 628 O O . THR A 1 85 ? 3.710 5.661 0.531 1.00 92.12 85 THR A O 1
ATOM 631 N N . THR A 1 86 ? 4.711 6.433 -1.315 1.00 90.88 86 THR A N 1
ATOM 632 C CA . THR A 1 86 ? 3.540 6.230 -2.184 1.00 90.88 86 THR A CA 1
ATOM 633 C C . THR A 1 86 ? 3.120 4.761 -2.268 1.00 90.88 86 THR A C 1
ATOM 635 O O . THR A 1 86 ? 1.925 4.471 -2.295 1.00 90.88 86 THR A O 1
ATOM 638 N N . GLY A 1 87 ? 4.076 3.827 -2.303 1.00 91.62 87 GLY A N 1
ATOM 639 C CA . GLY A 1 87 ? 3.747 2.404 -2.392 1.00 91.62 87 GLY A CA 1
ATOM 640 C C . GLY A 1 87 ? 3.091 1.874 -1.124 1.00 91.62 87 GLY A C 1
ATOM 641 O O . GLY A 1 87 ? 2.111 1.141 -1.222 1.00 91.62 87 GLY A O 1
ATOM 642 N N . GLU A 1 88 ? 3.513 2.343 0.050 1.00 91.94 88 GLU A N 1
ATOM 643 C CA . GLU A 1 88 ? 2.836 2.023 1.303 1.00 91.94 88 GLU A CA 1
ATOM 644 C C . GLU A 1 88 ? 1.384 2.514 1.279 1.00 91.94 88 GLU A C 1
ATOM 646 O O . GLU A 1 88 ? 0.466 1.752 1.586 1.00 91.94 88 GLU A O 1
ATOM 651 N N . ALA A 1 89 ? 1.153 3.766 0.871 1.00 93.19 89 ALA A N 1
ATOM 652 C CA . ALA A 1 89 ? -0.200 4.308 0.767 1.00 93.19 89 ALA A CA 1
ATOM 653 C C . ALA A 1 89 ? -1.080 3.463 -0.171 1.00 93.19 89 ALA A C 1
ATOM 655 O O . ALA A 1 89 ? -2.236 3.183 0.151 1.00 93.19 89 ALA A O 1
ATOM 656 N N . MET A 1 90 ? -0.529 2.994 -1.295 1.00 92.56 90 MET A N 1
ATOM 657 C CA . MET A 1 90 ? -1.233 2.097 -2.213 1.00 92.56 90 MET A CA 1
ATOM 658 C C . MET A 1 90 ? -1.548 0.739 -1.569 1.00 92.56 90 MET A C 1
ATOM 660 O O . MET A 1 90 ? -2.658 0.227 -1.723 1.00 92.56 90 MET A O 1
ATOM 664 N N . MET A 1 91 ? -0.610 0.166 -0.810 1.00 92.38 91 MET A N 1
ATOM 665 C CA . MET A 1 91 ? -0.827 -1.079 -0.067 1.00 92.38 91 MET A CA 1
ATOM 666 C C . MET A 1 91 ? -1.936 -0.928 0.986 1.00 92.38 91 MET A C 1
ATOM 668 O O . MET A 1 91 ? -2.803 -1.799 1.086 1.00 92.38 91 MET A O 1
ATOM 672 N N . VAL A 1 92 ? -1.969 0.197 1.709 1.00 94.00 92 VAL A N 1
ATOM 673 C CA . VAL A 1 92 ? -3.041 0.533 2.662 1.00 94.00 92 VAL A CA 1
ATOM 674 C C . VAL A 1 92 ? -4.391 0.650 1.954 1.00 94.00 92 VAL A C 1
ATOM 676 O O . VAL A 1 92 ? -5.363 0.022 2.379 1.00 94.00 92 VAL A O 1
ATOM 679 N N . ILE A 1 93 ? -4.462 1.403 0.851 1.00 94.19 93 ILE A N 1
ATOM 680 C CA . ILE A 1 93 ? -5.693 1.559 0.060 1.00 94.19 93 ILE A CA 1
ATOM 681 C C . ILE A 1 93 ? -6.179 0.198 -0.446 1.00 94.19 93 ILE A C 1
ATOM 683 O O . ILE A 1 93 ? -7.364 -0.110 -0.326 1.00 94.19 93 ILE A O 1
ATOM 687 N N . ARG A 1 94 ? -5.273 -0.644 -0.955 1.00 93.25 94 ARG A N 1
ATOM 688 C CA . ARG A 1 94 ? -5.597 -2.006 -1.393 1.00 93.25 94 ARG A CA 1
ATOM 689 C C . ARG A 1 94 ? -6.188 -2.832 -0.249 1.00 93.25 94 ARG A C 1
ATOM 691 O O . ARG A 1 94 ? -7.224 -3.459 -0.455 1.00 93.25 94 ARG A O 1
ATOM 698 N N . GLY A 1 95 ? -5.577 -2.803 0.936 1.00 94.12 95 GLY A N 1
ATOM 699 C CA . GLY A 1 95 ? -6.094 -3.491 2.121 1.00 94.12 95 GLY A CA 1
ATOM 700 C C . GLY A 1 95 ? -7.507 -3.031 2.494 1.00 94.12 95 GLY A C 1
ATOM 701 O O . GLY A 1 95 ? -8.390 -3.860 2.697 1.00 94.12 95 GLY A O 1
ATOM 702 N N . LEU A 1 96 ? -7.767 -1.721 2.483 1.00 94.56 96 LEU A N 1
ATOM 703 C CA . LEU A 1 96 ? -9.092 -1.160 2.779 1.00 94.56 96 LEU A CA 1
ATOM 704 C C . LEU A 1 96 ? -10.149 -1.535 1.732 1.00 94.56 96 LEU A C 1
ATOM 706 O O . LEU A 1 96 ? -11.245 -1.962 2.094 1.00 94.56 96 LEU A O 1
ATOM 710 N N . VAL A 1 97 ? -9.825 -1.411 0.441 1.00 95.81 97 VAL A N 1
ATOM 711 C CA . VAL A 1 97 ? -10.747 -1.730 -0.666 1.00 95.81 97 VAL A CA 1
ATOM 712 C C . VAL A 1 97 ? -11.082 -3.222 -0.698 1.00 95.81 97 VAL A C 1
ATOM 714 O O . VAL A 1 97 ? -12.214 -3.592 -1.002 1.00 95.81 97 VAL A O 1
ATOM 717 N N . GLN A 1 98 ? -10.125 -4.082 -0.346 1.00 96.19 98 GLN A N 1
ATOM 718 C CA . GLN A 1 98 ? -10.334 -5.528 -0.234 1.00 96.19 98 GLN A CA 1
ATOM 719 C C . GLN A 1 98 ? -10.983 -5.953 1.089 1.00 96.19 98 GLN A C 1
ATOM 721 O O . GLN A 1 98 ? -11.278 -7.132 1.260 1.00 96.19 98 GLN A O 1
ATOM 726 N N . GLN A 1 99 ? -11.227 -5.009 2.003 1.00 96.31 99 GLN A N 1
ATOM 727 C CA . GLN A 1 99 ? -11.729 -5.270 3.353 1.00 96.31 99 GLN A CA 1
ATOM 728 C C . GLN A 1 99 ? -10.810 -6.184 4.180 1.00 96.31 99 GLN A C 1
ATOM 730 O O . GLN A 1 99 ? -11.262 -6.913 5.060 1.00 96.31 99 GLN A O 1
ATOM 735 N N . ASN A 1 100 ? -9.502 -6.115 3.925 1.00 96.25 100 ASN A N 1
ATOM 736 C CA . ASN A 1 100 ? -8.475 -6.805 4.697 1.00 96.25 100 ASN A CA 1
ATOM 737 C C . ASN A 1 100 ? -8.093 -5.964 5.921 1.00 96.25 100 ASN A C 1
ATOM 739 O O . ASN A 1 100 ? -6.953 -5.520 6.067 1.00 96.25 100 ASN A O 1
ATOM 743 N N . PHE A 1 101 ? -9.065 -5.669 6.773 1.00 96.00 101 PHE A N 1
ATOM 744 C CA . PHE A 1 101 ? -8.832 -4.929 8.004 1.00 96.00 101 PHE A CA 1
ATOM 745 C C . PHE A 1 101 ? -9.659 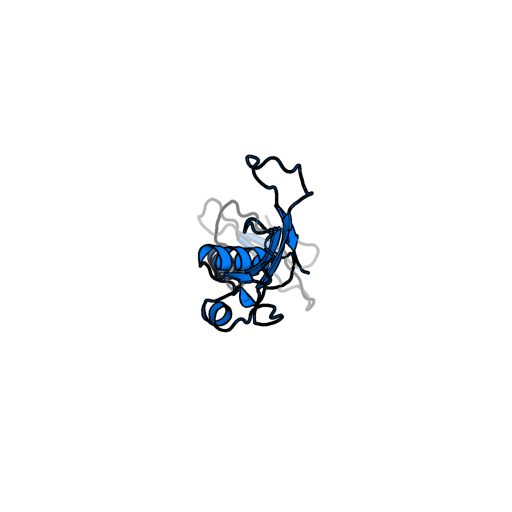-5.516 9.139 1.00 96.00 101 PHE A C 1
ATOM 747 O O . PHE A 1 101 ? -10.702 -6.131 8.916 1.00 96.00 101 PHE A O 1
ATOM 754 N N . LEU A 1 102 ? -9.205 -5.285 10.364 1.00 95.19 102 LEU A N 1
ATOM 755 C CA . LEU A 1 102 ? -9.945 -5.631 11.569 1.00 95.19 102 LEU A CA 1
ATOM 756 C C . LEU A 1 102 ? -9.922 -4.464 12.554 1.00 95.19 102 LEU A C 1
ATOM 758 O O . LEU A 1 102 ? -8.991 -3.656 12.567 1.00 95.19 102 LEU A O 1
ATOM 762 N N . LEU A 1 103 ? -10.973 -4.387 13.365 1.00 95.12 103 LEU A N 1
ATOM 763 C CA . LEU A 1 103 ? -11.072 -3.484 14.502 1.00 95.12 103 LEU A CA 1
ATOM 764 C C . LEU A 1 103 ? -10.873 -4.306 15.778 1.00 95.12 103 LEU A C 1
ATOM 766 O O . LEU A 1 103 ? -11.647 -5.228 16.029 1.00 95.12 103 LEU A O 1
ATOM 770 N N . ASP A 1 104 ? -9.861 -3.966 16.569 1.00 95.38 104 ASP A N 1
ATOM 771 C CA . ASP A 1 104 ? -9.512 -4.658 17.809 1.00 95.38 104 ASP A CA 1
ATOM 772 C C . ASP A 1 104 ? -9.212 -3.685 18.952 1.00 95.38 104 ASP A C 1
ATOM 774 O O . ASP A 1 104 ? -9.372 -2.465 18.802 1.00 95.38 104 ASP A O 1
ATOM 778 N N . SER A 1 105 ? -8.845 -4.225 20.123 1.00 94.44 105 SER A N 1
ATOM 779 C CA . SER A 1 105 ? -8.551 -3.432 21.325 1.00 94.44 105 SER A CA 1
ATOM 780 C C . SER A 1 105 ? -9.655 -2.402 21.635 1.00 94.44 105 SER A C 1
ATOM 782 O O . SER A 1 105 ? -9.412 -1.242 21.977 1.00 94.44 105 SER A O 1
ATOM 784 N N . THR A 1 106 ? -10.913 -2.804 21.424 1.00 94.81 106 THR A N 1
ATOM 785 C CA . THR A 1 106 ? -12.064 -1.901 21.496 1.00 94.81 106 THR A CA 1
ATOM 786 C C . THR A 1 106 ? -12.451 -1.612 22.940 1.00 94.81 106 THR A C 1
ATOM 788 O O . THR A 1 106 ? -12.709 -2.533 23.715 1.00 94.81 106 THR A O 1
ATOM 791 N N . ALA A 1 107 ? -12.585 -0.335 23.284 1.00 93.00 107 ALA A N 1
ATOM 792 C CA . ALA A 1 107 ? -13.129 0.128 24.552 1.00 93.00 107 ALA A CA 1
ATOM 793 C C . ALA A 1 107 ? -14.491 0.789 24.325 1.00 93.00 107 ALA A C 1
ATOM 795 O O . ALA A 1 107 ? -14.639 1.648 23.451 1.00 93.00 107 ALA A O 1
ATOM 796 N N . TYR A 1 108 ? -15.475 0.429 25.148 1.00 91.56 108 TYR A N 1
ATOM 797 C CA . TYR A 1 108 ? -16.835 0.963 25.091 1.00 91.56 108 TYR A CA 1
ATOM 798 C C . TYR A 1 108 ? -17.189 1.686 26.388 1.00 91.56 108 TYR A C 1
ATOM 800 O O . TYR A 1 108 ? -16.721 1.321 27.466 1.00 91.56 108 TYR A O 1
ATOM 808 N N . ASN A 1 109 ? -18.038 2.708 26.296 1.00 87.25 109 ASN A N 1
ATOM 809 C CA . ASN A 1 109 ? -18.609 3.342 27.482 1.00 87.25 109 ASN A CA 1
ATOM 810 C C . ASN A 1 109 ? -19.792 2.534 28.050 1.00 87.25 109 ASN A C 1
ATOM 812 O O . ASN A 1 109 ? -20.235 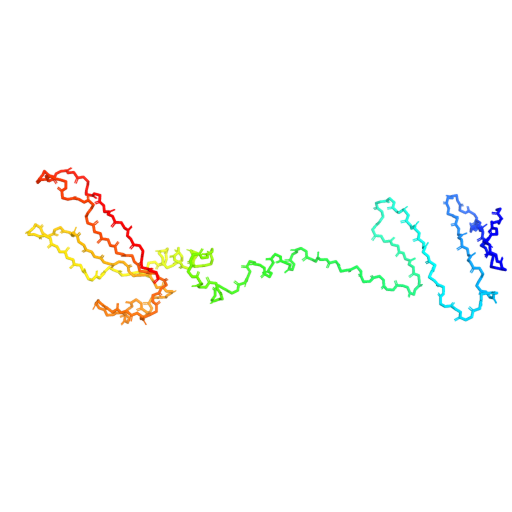1.541 27.475 1.00 87.25 109 ASN A O 1
ATOM 816 N N . THR A 1 110 ? -20.367 3.008 29.156 1.00 88.69 110 THR A N 1
ATOM 817 C CA . THR A 1 110 ? -21.526 2.383 29.822 1.00 88.69 110 THR A CA 1
ATOM 818 C C . THR A 1 110 ? -22.788 2.294 28.957 1.00 88.69 110 THR A C 1
ATOM 820 O O . THR A 1 110 ? -23.687 1.526 29.280 1.00 88.69 110 THR A O 1
ATOM 823 N N . LYS A 1 111 ? -22.859 3.050 27.854 1.00 85.94 111 LYS A N 1
ATOM 824 C CA . LYS A 1 111 ? -23.959 3.022 26.876 1.00 85.94 111 LYS A CA 1
ATOM 825 C C . LYS A 1 111 ? -23.667 2.101 25.682 1.00 85.94 111 LYS A C 1
ATOM 827 O O . LYS A 1 111 ? -24.436 2.094 24.728 1.00 85.94 111 LYS A O 1
ATOM 832 N N . GLY A 1 112 ? -22.552 1.367 25.698 1.00 87.94 112 GLY A N 1
ATOM 833 C CA . GLY A 1 112 ? -22.145 0.477 24.606 1.00 87.94 112 GLY A CA 1
ATOM 834 C C . GLY A 1 112 ? -21.592 1.197 23.372 1.00 87.94 112 GLY A C 1
ATOM 835 O O . GLY A 1 112 ? -21.507 0.598 22.306 1.00 87.94 112 GLY A O 1
ATOM 836 N N . LEU A 1 113 ? -21.211 2.475 23.483 1.00 85.44 113 LEU A N 1
ATOM 837 C CA . LEU A 1 113 ? -20.619 3.234 22.375 1.00 85.44 113 LEU A CA 1
ATOM 838 C C . LEU A 1 113 ? -19.093 3.112 22.391 1.00 85.44 113 LEU A C 1
ATOM 840 O O . LEU A 1 113 ? -18.485 3.281 23.449 1.00 85.44 113 LEU A O 1
ATOM 844 N N . LEU A 1 114 ? -18.484 2.889 21.222 1.00 89.00 114 LEU A N 1
ATOM 845 C CA . LEU A 1 114 ? -17.030 2.794 21.060 1.00 89.00 114 LEU A CA 1
ATOM 846 C C . LEU A 1 114 ? -16.368 4.131 21.421 1.00 89.00 114 LEU A C 1
ATOM 848 O O . LEU A 1 114 ? -16.683 5.166 20.824 1.00 89.00 114 LEU A O 1
ATOM 852 N N . VAL A 1 115 ? -15.457 4.114 22.391 1.00 90.81 115 VAL A N 1
ATOM 853 C CA . VAL A 1 115 ? -14.699 5.293 22.843 1.00 90.81 115 VAL A CA 1
ATOM 854 C C . VAL A 1 115 ? -13.228 5.250 22.450 1.00 90.81 115 VAL A C 1
ATOM 856 O O . VAL A 1 115 ? -12.623 6.303 22.250 1.00 90.81 115 VAL A O 1
ATOM 859 N N . ALA A 1 116 ? -12.672 4.052 22.288 1.00 92.62 116 ALA A N 1
ATOM 860 C CA . ALA A 1 116 ? -11.349 3.840 21.729 1.00 92.62 116 ALA A CA 1
ATOM 861 C C . ALA A 1 116 ? -11.281 2.479 21.031 1.00 92.62 116 ALA A C 1
ATOM 863 O O . ALA A 1 116 ? -12.092 1.597 21.303 1.00 92.62 116 ALA A O 1
ATOM 864 N N . GLY A 1 117 ? -10.324 2.315 20.134 1.00 94.94 117 GLY A N 1
ATOM 865 C CA . GLY A 1 117 ? -10.066 1.064 19.438 1.00 94.94 117 GLY A CA 1
ATOM 866 C C . GLY A 1 117 ? -8.862 1.200 18.527 1.00 94.94 117 GLY A C 1
ATOM 867 O O . GLY A 1 117 ? -8.236 2.265 18.454 1.00 94.94 117 GLY A O 1
ATOM 868 N N . ARG A 1 118 ? -8.565 0.134 17.800 1.00 96.12 118 ARG A N 1
ATOM 869 C CA . ARG A 1 118 ? -7.447 0.103 16.870 1.00 96.12 118 ARG A CA 1
ATOM 870 C C . ARG A 1 118 ? -7.856 -0.596 15.582 1.00 96.12 118 ARG A C 1
ATOM 872 O O . ARG A 1 118 ? -8.431 -1.676 15.5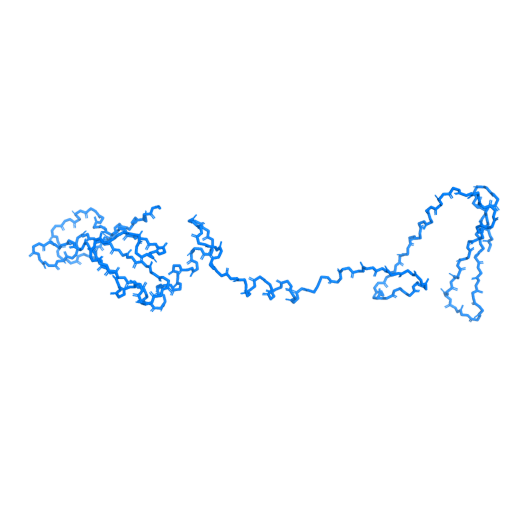98 1.00 96.12 118 ARG A O 1
ATOM 879 N N . ILE A 1 119 ? -7.613 0.064 14.456 1.00 95.81 119 ILE A N 1
ATOM 880 C CA . ILE A 1 119 ? -7.840 -0.485 13.122 1.00 95.81 119 ILE A CA 1
ATOM 881 C C . ILE A 1 119 ? -6.497 -0.978 12.603 1.00 95.81 119 ILE A C 1
ATOM 883 O O . ILE A 1 119 ? -5.568 -0.181 12.449 1.00 95.81 119 ILE A O 1
ATOM 887 N N . ARG A 1 120 ? -6.408 -2.273 12.313 1.00 96.44 120 ARG A N 1
ATOM 888 C CA . ARG A 1 120 ? -5.240 -2.899 11.685 1.00 96.44 120 ARG A CA 1
ATOM 889 C C . ARG A 1 120 ? -5.577 -3.283 10.253 1.00 96.44 120 ARG A C 1
ATOM 891 O O . ARG A 1 120 ? -6.641 -3.848 10.001 1.00 96.44 120 ARG A O 1
ATOM 898 N N . ILE A 1 121 ? -4.695 -2.942 9.319 1.00 95.94 121 ILE A N 1
ATOM 899 C CA . ILE A 1 121 ? -4.868 -3.165 7.878 1.00 95.94 121 ILE A CA 1
ATOM 900 C C . ILE A 1 121 ? -3.799 -4.140 7.404 1.00 95.94 121 ILE A C 1
ATOM 902 O O . ILE A 1 121 ? -2.623 -3.957 7.709 1.00 95.94 121 ILE A O 1
ATOM 906 N N . PHE A 1 122 ? -4.202 -5.131 6.617 1.00 95.44 122 PHE A N 1
ATOM 907 C CA . PHE A 1 122 ? -3.373 -6.256 6.199 1.00 95.44 122 PHE A CA 1
ATOM 908 C C . PHE A 1 122 ? -3.307 -6.376 4.678 1.00 95.44 122 PHE A C 1
ATOM 910 O O . PHE A 1 122 ? -4.182 -5.909 3.938 1.00 95.44 122 PHE A O 1
ATOM 917 N N . GLY A 1 123 ? -2.249 -7.027 4.193 1.00 92.94 123 GLY A N 1
ATOM 918 C CA . GLY A 1 123 ? -2.038 -7.239 2.761 1.00 92.94 123 GLY A CA 1
ATOM 919 C C . GLY A 1 123 ? -2.925 -8.325 2.163 1.00 92.94 123 GLY A C 1
ATOM 920 O O . GLY A 1 123 ? -3.169 -8.323 0.956 1.00 92.94 123 GLY A O 1
ATOM 921 N N . ASN A 1 124 ? -3.430 -9.244 2.973 1.00 93.00 124 ASN A N 1
ATOM 922 C CA . ASN A 1 124 ? -4.290 -10.329 2.527 1.00 93.00 124 ASN A CA 1
ATOM 923 C C . ASN A 1 124 ? -5.286 -10.698 3.633 1.00 93.00 124 ASN A C 1
ATOM 925 O O . ASN A 1 124 ? -5.186 -10.225 4.761 1.00 93.00 124 ASN A O 1
ATOM 929 N N . LYS A 1 125 ? -6.270 -11.523 3.279 1.00 94.81 125 LYS A N 1
ATOM 930 C CA . LYS A 1 125 ? -7.339 -11.939 4.186 1.00 94.81 125 LYS A CA 1
ATOM 931 C C . LYS A 1 125 ? -6.891 -12.997 5.197 1.00 94.81 125 LYS A C 1
ATOM 933 O O . LYS A 1 125 ? -7.463 -13.057 6.279 1.00 94.81 125 LYS A O 1
ATOM 938 N N . ASP A 1 126 ? -5.907 -13.819 4.856 1.00 95.44 126 ASP A N 1
ATOM 939 C CA . ASP A 1 126 ? -5.454 -14.904 5.727 1.00 95.44 126 ASP A CA 1
ATOM 940 C C . ASP A 1 126 ? -4.779 -14.341 6.980 1.00 95.44 126 ASP A C 1
ATOM 942 O O . ASP A 1 126 ? -5.087 -14.786 8.084 1.00 95.44 126 ASP A O 1
ATOM 946 N N . ASP A 1 127 ? -3.982 -13.280 6.831 1.00 95.69 127 ASP A N 1
ATOM 947 C CA . ASP A 1 127 ? -3.374 -12.567 7.957 1.00 95.69 127 ASP A CA 1
ATOM 948 C C . ASP A 1 127 ? -4.442 -11.931 8.859 1.00 95.69 127 ASP A C 1
ATOM 950 O O . ASP A 1 127 ? -4.350 -12.015 10.079 1.00 95.69 127 ASP A O 1
ATOM 954 N N . VAL A 1 128 ? -5.519 -11.377 8.282 1.00 96.00 128 VAL A N 1
ATOM 955 C CA . VAL A 1 128 ? -6.656 -10.840 9.061 1.00 96.00 128 VAL A CA 1
ATOM 956 C C . VAL A 1 128 ? -7.309 -11.930 9.907 1.00 96.00 128 VAL A C 1
ATOM 958 O O . VAL A 1 128 ? -7.705 -11.677 11.041 1.00 96.00 128 VAL A O 1
ATOM 961 N N . LEU A 1 129 ? -7.462 -13.133 9.349 1.00 95.06 129 LEU A N 1
ATOM 962 C CA . LEU A 1 129 ? -8.084 -14.263 10.041 1.00 95.06 129 LEU A CA 1
ATOM 963 C C . LEU A 1 129 ? -7.163 -14.881 11.097 1.00 95.06 129 LEU A C 1
ATOM 965 O O . LEU A 1 129 ? -7.659 -15.429 12.081 1.00 95.06 129 LEU A O 1
ATOM 969 N N . ALA A 1 130 ? -5.850 -14.823 10.879 1.00 95.69 130 ALA A N 1
ATOM 970 C CA . ALA A 1 130 ? -4.846 -15.311 11.816 1.00 95.69 130 ALA A CA 1
ATOM 971 C C . ALA A 1 130 ? -4.562 -14.319 12.954 1.00 95.69 130 ALA A C 1
ATOM 973 O O . ALA A 1 130 ? -4.065 -14.730 14.004 1.00 95.69 130 ALA A O 1
ATOM 974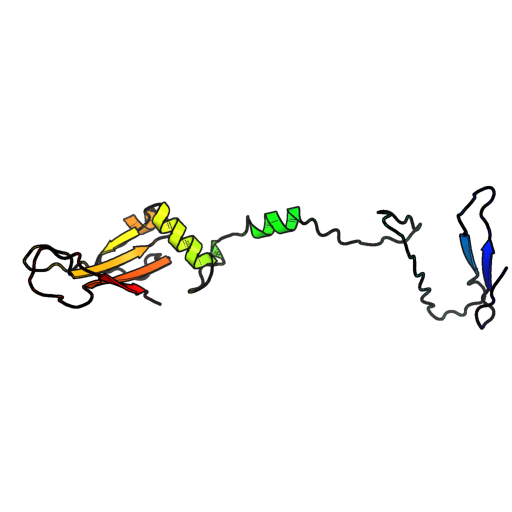 N N . ALA A 1 131 ? -4.870 -13.037 12.748 1.00 96.31 131 ALA A N 1
ATOM 975 C CA . ALA A 1 131 ? -4.593 -11.977 13.699 1.00 96.31 131 ALA A CA 1
ATOM 976 C C . ALA A 1 131 ? -5.345 -12.160 15.024 1.00 96.31 131 ALA A C 1
ATOM 978 O O . ALA A 1 131 ? -6.536 -12.488 15.066 1.00 96.31 131 ALA A O 1
ATOM 979 N N . THR A 1 132 ? -4.650 -11.900 16.128 1.00 95.00 132 THR A N 1
ATOM 980 C CA . THR A 1 132 ? -5.184 -12.033 17.488 1.00 95.00 132 THR A CA 1
ATOM 981 C C . THR A 1 132 ? -5.588 -10.676 18.059 1.00 95.00 132 THR A C 1
ATOM 983 O O . THR A 1 132 ? -4.981 -9.661 17.729 1.00 95.00 132 THR A O 1
ATOM 986 N N . ASP A 1 133 ? -6.616 -10.610 18.913 1.00 91.81 133 ASP A N 1
ATOM 987 C CA . ASP A 1 133 ? -7.011 -9.343 19.556 1.00 91.81 133 ASP A CA 1
ATOM 988 C C . ASP A 1 133 ? -5.860 -8.790 20.411 1.00 91.81 133 ASP A C 1
ATOM 990 O O . ASP A 1 133 ? -5.331 -9.480 21.284 1.00 91.81 133 ASP A O 1
ATOM 994 N N . GLY A 1 134 ? -5.443 -7.551 20.135 1.00 87.50 134 GLY A N 1
ATOM 995 C CA . GLY A 1 134 ? -4.293 -6.929 20.794 1.00 87.50 134 GLY A CA 1
ATOM 996 C C . GLY A 1 134 ? -2.926 -7.357 20.242 1.00 87.50 134 GLY A C 1
ATOM 997 O O . GLY A 1 134 ? -1.908 -6.849 20.716 1.00 87.50 134 GLY A O 1
ATOM 998 N N . GLY A 1 135 ? -2.886 -8.223 19.224 1.00 90.69 135 GLY A N 1
ATOM 999 C CA . GLY A 1 135 ? -1.663 -8.664 18.550 1.00 90.69 135 GLY A CA 1
ATOM 1000 C C . GLY A 1 135 ? -0.863 -7.517 17.919 1.00 90.69 135 GLY A C 1
ATOM 1001 O O . GLY A 1 135 ? -1.401 -6.441 17.637 1.00 90.69 135 GLY A O 1
ATOM 1002 N N . VAL A 1 136 ? 0.442 -7.728 17.741 1.00 88.00 136 VAL A N 1
ATOM 1003 C CA . VAL A 1 136 ? 1.361 -6.792 17.073 1.00 88.00 136 VAL A CA 1
ATOM 1004 C C . VAL A 1 136 ? 2.355 -7.570 16.212 1.00 88.00 136 VAL A C 1
ATOM 1006 O O . VAL A 1 136 ? 2.897 -8.579 16.665 1.00 88.00 136 VAL A O 1
ATOM 1009 N N . GLY A 1 137 ? 2.632 -7.090 14.998 1.00 87.31 137 GLY A N 1
ATOM 1010 C CA . GLY A 1 137 ? 3.611 -7.710 14.100 1.00 87.31 137 GLY A CA 1
ATOM 1011 C C . GLY A 1 137 ? 3.101 -8.984 13.418 1.00 87.31 137 GLY A C 1
ATOM 1012 O O . GLY A 1 137 ? 3.896 -9.855 13.073 1.00 87.31 137 GLY A O 1
ATOM 1013 N N . GLU A 1 138 ? 1.790 -9.094 13.220 1.00 91.50 138 GLU A N 1
ATOM 1014 C CA . GLU A 1 138 ? 1.096 -10.231 12.601 1.00 91.50 138 GLU A CA 1
ATOM 1015 C C . GLU A 1 138 ? 0.924 -10.053 11.077 1.00 91.50 138 GLU A C 1
ATOM 1017 O O . GLU A 1 138 ? 0.092 -10.709 10.459 1.00 91.50 138 GLU A O 1
ATOM 1022 N N . GLY A 1 139 ? 1.703 -9.158 10.459 1.00 89.81 139 GLY A N 1
ATOM 1023 C CA . GLY A 1 139 ? 1.608 -8.838 9.028 1.00 89.81 139 GLY A CA 1
ATOM 1024 C C . GLY A 1 139 ? 0.796 -7.577 8.726 1.00 89.81 139 GLY A C 1
ATOM 1025 O O . GLY A 1 139 ? 0.340 -7.383 7.595 1.00 89.81 139 GLY A O 1
ATOM 1026 N N . GLU A 1 140 ? 0.606 -6.702 9.718 1.00 93.25 140 GLU A N 1
ATOM 1027 C CA . GLU A 1 140 ? -0.028 -5.406 9.503 1.00 93.25 140 GLU A CA 1
ATOM 1028 C C . GLU A 1 140 ? 0.806 -4.534 8.549 1.00 93.25 140 GLU A C 1
ATOM 1030 O O . GLU A 1 140 ? 2.009 -4.354 8.725 1.00 93.25 140 GLU A O 1
ATOM 1035 N N . ILE A 1 141 ? 0.147 -3.929 7.560 1.00 93.25 141 ILE A N 1
ATOM 1036 C CA . ILE A 1 141 ? 0.715 -2.857 6.726 1.00 93.25 141 ILE A CA 1
ATOM 1037 C C . ILE A 1 141 ? 0.635 -1.525 7.473 1.00 93.25 141 ILE A C 1
ATOM 1039 O O . ILE A 1 141 ? 1.511 -0.671 7.356 1.00 93.25 141 ILE A O 1
ATOM 1043 N N . ALA A 1 142 ? -0.462 -1.314 8.200 1.00 94.44 142 ALA A N 1
ATOM 1044 C CA . ALA A 1 142 ? -0.680 -0.093 8.951 1.00 94.44 142 ALA A CA 1
ATOM 1045 C C . ALA A 1 142 ? -1.625 -0.322 10.127 1.00 94.44 142 ALA A C 1
ATOM 1047 O O . ALA A 1 142 ? -2.615 -1.051 10.021 1.00 94.44 142 ALA A O 1
ATOM 1048 N N . THR A 1 143 ? -1.348 0.407 11.203 1.00 95.50 143 THR A N 1
ATOM 1049 C CA . THR A 1 143 ? -2.154 0.412 12.417 1.00 95.50 143 THR A CA 1
ATOM 1050 C C . THR A 1 143 ? -2.580 1.836 12.751 1.00 95.50 143 THR A C 1
ATOM 1052 O O . THR A 1 143 ? -1.774 2.771 12.751 1.00 95.50 143 THR A O 1
ATOM 1055 N N . PHE A 1 144 ? -3.871 2.011 13.022 1.00 95.38 144 PHE A N 1
ATOM 1056 C CA . PHE A 1 144 ? -4.479 3.291 13.358 1.00 95.38 144 PHE A CA 1
ATOM 1057 C C . PHE A 1 144 ? -5.211 3.185 14.687 1.00 95.38 144 PHE A C 1
ATOM 1059 O O . PHE A 1 144 ? -6.186 2.450 14.821 1.00 95.38 144 PHE A O 1
ATOM 1066 N N . ASN A 1 145 ? -4.783 3.980 15.656 1.00 94.94 145 ASN A N 1
ATOM 1067 C CA . ASN A 1 145 ? -5.502 4.167 16.903 1.00 94.94 145 ASN A CA 1
ATOM 1068 C C . ASN A 1 145 ? -6.647 5.154 16.690 1.00 94.94 145 ASN A C 1
ATOM 1070 O O . ASN A 1 145 ? -6.449 6.241 16.137 1.00 94.94 145 ASN A O 1
ATOM 1074 N N . ILE A 1 146 ? -7.834 4.780 17.155 1.00 94.19 146 ILE A N 1
ATOM 1075 C CA . ILE A 1 146 ? -9.025 5.622 17.144 1.00 94.19 146 ILE A CA 1
ATOM 1076 C C . ILE A 1 146 ? -9.437 5.922 18.579 1.00 94.19 146 ILE A C 1
ATOM 1078 O O . ILE A 1 146 ? -9.509 5.030 19.420 1.00 94.19 146 ILE A O 1
ATOM 1082 N N . GLN A 1 147 ? -9.689 7.191 18.875 1.00 92.56 147 GLN A N 1
ATOM 1083 C CA . GLN A 1 147 ? -10.113 7.650 20.198 1.00 92.56 147 GLN A CA 1
ATOM 1084 C C . GLN A 1 147 ? -11.109 8.792 20.033 1.00 92.56 147 GLN A C 1
ATOM 1086 O O . GLN A 1 147 ? -10.990 9.583 19.100 1.00 92.56 147 GLN A O 1
ATOM 1091 N N . VAL A 1 148 ? -12.097 8.910 20.915 1.00 87.38 148 VAL A N 1
ATOM 1092 C CA . VAL A 1 148 ? -13.022 10.054 20.882 1.00 87.38 148 VAL A CA 1
ATOM 1093 C C . VAL A 1 148 ? -12.239 11.358 21.092 1.00 87.38 148 VAL A C 1
ATOM 1095 O O . VAL A 1 148 ? -11.475 11.501 22.047 1.00 87.38 148 VAL A O 1
ATOM 1098 N N . ALA A 1 149 ? -12.405 12.312 20.174 1.00 73.12 149 ALA A N 1
ATOM 1099 C CA . ALA A 1 149 ? -11.737 13.607 20.211 1.00 73.12 149 ALA A CA 1
ATOM 1100 C C . ALA A 1 149 ? -12.457 14.534 21.202 1.00 73.12 149 ALA A C 1
ATOM 1102 O O . ALA A 1 149 ? -13.379 15.247 20.817 1.00 73.12 149 ALA A O 1
ATOM 1103 N N . ASN A 1 150 ? -12.004 14.527 22.461 1.00 64.56 150 ASN A N 1
ATOM 1104 C CA . ASN A 1 150 ? -12.597 15.228 23.607 1.00 64.56 150 ASN A CA 1
ATOM 1105 C C . ASN A 1 150 ? -14.006 14.716 23.965 1.00 64.56 150 ASN A C 1
ATOM 1107 O O . ASN A 1 150 ? -14.849 14.488 23.102 1.00 64.56 150 ASN A O 1
ATOM 1111 N N . GLU A 1 151 ? -14.290 14.554 25.260 1.00 57.72 151 GLU A N 1
ATOM 1112 C CA . GLU A 1 151 ? -15.641 14.255 25.752 1.00 57.72 151 GLU A CA 1
ATOM 1113 C C . GLU A 1 151 ? -16.547 15.477 25.545 1.00 57.72 151 GLU A C 1
ATOM 1115 O O . GLU A 1 151 ? -16.791 16.276 26.447 1.00 57.72 151 GLU A O 1
ATOM 1120 N N . ALA A 1 152 ? -16.983 15.703 24.309 1.00 48.09 152 ALA A N 1
ATOM 1121 C CA . ALA A 1 152 ? -17.835 16.823 23.966 1.00 48.09 152 ALA A CA 1
ATOM 1122 C C . ALA A 1 152 ? -19.248 16.587 24.508 1.00 48.09 152 ALA A C 1
ATOM 1124 O O . ALA A 1 152 ? -20.094 16.120 23.761 1.00 48.09 152 ALA A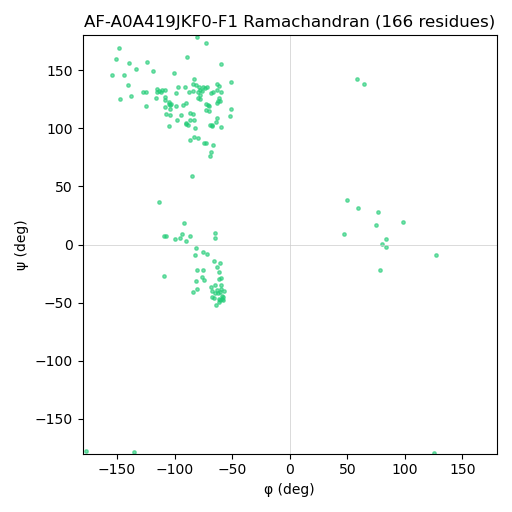 O 1
ATOM 1125 N N . SER A 1 153 ? -19.483 16.981 25.766 1.00 52.72 153 SER A N 1
ATOM 1126 C CA . SER A 1 153 ? -20.788 17.102 26.440 1.00 52.72 153 SER A CA 1
ATOM 1127 C C . SER A 1 153 ? -21.623 15.804 26.509 1.00 52.72 153 SER A C 1
ATOM 1129 O O . SER A 1 153 ? -21.689 15.040 25.554 1.00 52.72 153 SER A O 1
ATOM 1131 N N . PRO A 1 154 ? -22.343 15.526 27.608 1.00 54.81 154 PRO A N 1
ATOM 1132 C CA . PRO A 1 154 ? -23.220 14.353 27.713 1.00 54.81 154 PRO A CA 1
ATOM 1133 C C . PRO A 1 154 ? -24.436 14.348 26.756 1.00 54.81 154 PRO A C 1
ATOM 1135 O O . PRO A 1 154 ? -25.261 13.442 26.859 1.00 54.81 154 PRO A O 1
ATOM 1138 N N . ASP A 1 155 ? -24.554 15.310 25.833 1.00 59.34 155 ASP A N 1
ATOM 1139 C CA . ASP A 1 155 ? -25.669 15.409 24.888 1.00 59.34 155 ASP A CA 1
ATOM 1140 C C . ASP A 1 155 ? -25.586 14.328 23.800 1.00 59.34 155 ASP A C 1
ATOM 1142 O O . ASP A 1 155 ? -24.675 14.299 22.971 1.00 59.34 155 ASP A O 1
ATOM 1146 N N . GLU A 1 156 ? -26.581 13.445 23.812 1.00 57.00 156 GLU A N 1
ATOM 1147 C CA . GLU A 1 156 ? -26.609 12.141 23.140 1.00 57.00 156 GLU A CA 1
ATOM 1148 C C . GLU A 1 156 ? -26.745 12.190 21.605 1.00 57.00 156 GLU A C 1
ATOM 1150 O O . GLU A 1 156 ? -26.551 11.168 20.953 1.00 57.00 156 GLU A O 1
ATOM 1155 N N . ASP A 1 157 ? -26.989 13.368 21.023 1.00 57.47 157 ASP A N 1
ATOM 1156 C CA . ASP A 1 157 ? -27.379 13.532 19.611 1.00 57.47 157 ASP A CA 1
ATOM 1157 C C . ASP A 1 157 ? -26.290 14.114 18.692 1.00 57.47 157 ASP A C 1
ATOM 1159 O O . ASP A 1 157 ? -26.543 14.432 17.527 1.00 57.47 157 ASP A O 1
ATOM 1163 N N . LYS A 1 158 ? -25.056 14.283 19.177 1.00 61.03 158 LYS A N 1
ATOM 1164 C CA . LYS A 1 158 ? -23.974 14.855 18.358 1.00 61.03 158 LYS A CA 1
ATOM 1165 C C . LYS A 1 158 ? -23.102 13.767 17.740 1.00 61.03 158 LYS A C 1
ATOM 1167 O O . LYS A 1 158 ? -22.680 12.827 18.411 1.00 61.03 158 LYS A O 1
ATOM 1172 N N . VAL A 1 159 ? -22.785 13.940 16.453 1.00 62.88 159 VAL A N 1
ATOM 1173 C CA . VAL A 1 159 ? -21.766 13.152 15.744 1.00 62.88 159 VAL A CA 1
ATOM 1174 C C . VAL A 1 159 ? -20.483 13.174 16.572 1.00 62.88 159 VAL A C 1
ATOM 1176 O O . VAL A 1 159 ? -19.894 14.235 16.790 1.00 62.88 159 VAL A O 1
ATOM 1179 N N . LYS A 1 160 ? -20.057 12.004 1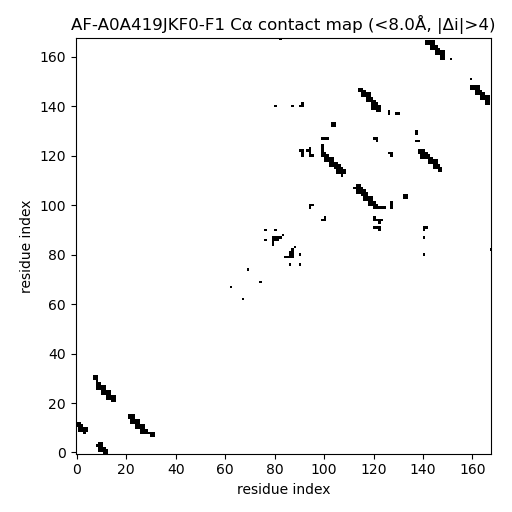7.055 1.00 69.88 160 LYS A N 1
ATOM 1180 C CA . LYS A 1 160 ? -18.796 11.880 17.782 1.00 69.88 160 LYS A CA 1
ATOM 1181 C C . LYS A 1 160 ? -17.649 12.004 16.797 1.00 69.88 160 LYS A C 1
ATOM 1183 O O . LYS A 1 160 ? -17.524 11.216 15.864 1.00 69.88 160 LYS A O 1
ATOM 1188 N N . MET A 1 161 ? -16.804 12.996 17.028 1.00 79.06 161 MET A N 1
ATOM 1189 C CA . MET A 1 161 ? -15.565 13.147 16.284 1.00 79.06 161 MET A CA 1
ATOM 1190 C C . MET A 1 161 ? -14.545 12.173 16.871 1.00 79.06 161 MET A C 1
ATOM 1192 O O . MET A 1 161 ? -14.302 12.183 18.078 1.00 79.06 161 MET A O 1
ATOM 1196 N N . TYR A 1 162 ? -13.950 11.330 16.032 1.00 85.44 162 TYR A N 1
ATOM 1197 C CA . TYR A 1 162 ? -12.842 10.466 16.430 1.00 85.44 162 TYR A CA 1
ATOM 1198 C C . TYR A 1 162 ? -11.527 11.099 15.990 1.00 85.44 162 TYR A C 1
ATOM 1200 O O . TYR A 1 162 ? -11.361 11.502 14.838 1.00 85.44 162 TYR A O 1
ATOM 1208 N N . LYS A 1 163 ? -10.580 11.176 16.919 1.00 89.62 163 LYS A N 1
ATOM 1209 C CA . LYS A 1 163 ? -9.178 11.414 16.616 1.00 89.62 163 LYS A CA 1
ATOM 1210 C C . LYS A 1 163 ? -8.590 10.094 16.130 1.00 89.62 163 LYS A C 1
ATOM 1212 O O . LYS A 1 163 ? -8.666 9.088 16.832 1.00 89.62 163 LYS A O 1
ATOM 1217 N N . VAL A 1 164 ? -7.999 10.126 14.942 1.00 92.44 164 VAL A N 1
ATOM 1218 C CA . VAL A 1 164 ? -7.273 8.994 14.365 1.00 92.44 164 VAL A CA 1
ATOM 1219 C C . VAL A 1 164 ? -5.787 9.321 14.397 1.00 92.44 164 VAL A C 1
ATOM 1221 O O . VAL A 1 164 ? -5.371 10.379 13.922 1.00 92.44 164 VAL A O 1
ATOM 1224 N N . THR A 1 165 ? -4.988 8.433 14.972 1.00 94.31 165 THR A N 1
ATOM 1225 C CA . THR A 1 165 ? -3.526 8.552 15.017 1.00 94.31 165 THR A CA 1
ATOM 1226 C C . THR A 1 165 ? -2.897 7.279 14.492 1.00 94.31 165 THR A C 1
ATOM 1228 O O . THR A 1 165 ? -3.265 6.188 14.916 1.00 94.31 165 THR A O 1
ATOM 1231 N N . ARG A 1 166 ? -1.944 7.423 13.577 1.00 92.19 166 ARG A N 1
ATOM 1232 C CA . ARG A 1 166 ? -1.227 6.308 12.967 1.00 92.19 166 ARG A CA 1
ATOM 1233 C C . ARG A 1 166 ? -0.055 5.866 13.851 1.00 92.19 166 ARG A C 1
ATOM 1235 O O . ARG A 1 166 ? 0.652 6.727 14.370 1.00 92.19 166 ARG A O 1
ATOM 1242 N 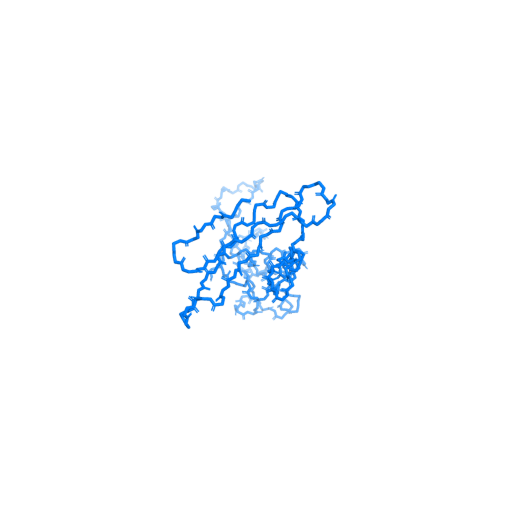N . GLU A 1 167 ? 0.144 4.559 14.000 1.00 87.31 167 GLU A N 1
ATOM 1243 C CA . GLU A 1 167 ? 1.372 3.998 14.580 1.00 87.31 167 GLU A CA 1
ATOM 1244 C C . GLU A 1 167 ? 2.493 4.000 13.531 1.00 87.31 167 GLU A C 1
ATOM 1246 O O . GLU A 1 167 ? 2.248 3.711 12.357 1.00 87.31 167 GLU A O 1
ATOM 1251 N N . SER A 1 168 ? 3.691 4.414 13.950 1.00 75.75 168 SER A N 1
ATOM 1252 C CA . SER A 1 168 ? 4.894 4.511 13.113 1.00 75.75 168 SER A CA 1
ATOM 1253 C C . SER A 1 168 ? 5.536 3.160 12.858 1.00 75.75 168 SER A C 1
ATOM 1255 O O . SER A 1 168 ? 5.679 2.430 13.865 1.00 75.75 168 SER A O 1
#

Foldseek 3Di:
DWDDDPFPKTWDWDDDPPDPPDIDIDIDCVRPPPPDDDDDDDDPDDPDPDDDDPPDDPPPVPVPVVVVVCCVVVPDLVVVLDPPGPSLVVQQVQQVVVVQKDKAPFDADPVRHTFKIKIFGANDNVLSVVDDHVDDPSHTSWMKIWGFPDPPDPDPPDDTDIDIDTDD

Secondary structure (DSSP, 8-state):
--EE-SSS-EEEEEE-TT-SS-EEEEEE-TTS-SS----------SS-S----TT---------HHHHHHHHHS--GGG---TTSHHHHHHHHHHHHTT-EEEEEEEE-TTS-EEEEEEEEESSHHHHHHPPTT--SSSEEEEEEEEESS---S-TTSPPPEEEEE--

Mean predicted aligned error: 15.37 Å

Radius of gyration: 36.01 Å; Cα contacts (8 Å, |Δi|>4): 194; chains: 1; bounding box: 78×39×92 Å

pLDDT: mean 76.1, std 17.74, range [43.81, 96.44]